Protein AF-A0A7W5SIX4-F1 (afdb_monomer)

Solvent-accessible surface area (backbone atoms only — not comparable to full-atom values): 4250 Å² total; per-residue (Å²): 137,83,78,81,76,75,79,70,71,71,40,57,54,33,77,77,45,85,54,67,68,63,19,52,53,38,48,48,49,25,68,76,74,45,78,50,62,44,72,80,68,94,57,81,81,85,62,63,69,70,64,30,53,56,52,52,52,51,53,53,50,56,57,59,76,74,108

Mean predicted aligned error: 12.78 Å

pLDDT: mean 73.38, std 13.6, range [35.94, 93.44]

Sequence (67 aa):
MTQNIVNAAPARLSSLFTDPAVKVAFERAERDNGAALVVPAQRPPRFVGGAGASLQWRRNLEALELA

Secondary structure (DSSP, 8-state):
--------PPEEGGGG--SHHHHHHHHHHHHHH---EEPPPSS-----THHHHHHHHHHHHHHHHT-

Radius of gyration: 16.84 Å; Cα contacts (8 Å, |Δi|>4): 37; chains: 1; bounding box: 38×35×35 Å

Structure (mmCIF, N/CA/C/O backbone):
data_AF-A0A7W5SIX4-F1
#
_entry.id   AF-A0A7W5SIX4-F1
#
loop_
_atom_site.group_PDB
_atom_site.id
_atom_site.type_symbol
_atom_site.label_atom_id
_atom_site.label_alt_id
_atom_site.label_comp_id
_atom_site.label_asym_id
_atom_site.label_entity_id
_atom_site.label_seq_id
_atom_site.pdbx_PDB_ins_code
_atom_site.Cartn_x
_atom_site.Cartn_y
_atom_site.Cartn_z
_atom_site.occupancy
_atom_site.B_iso_or_equiv
_atom_site.auth_seq_id
_atom_site.auth_comp_id
_atom_site.auth_asym_id
_atom_site.auth_atom_id
_atom_site.pdbx_PDB_model_num
ATOM 1 N N . MET A 1 1 ? 22.217 -25.737 -1.285 1.00 35.94 1 MET A N 1
ATOM 2 C CA . MET A 1 1 ? 21.820 -24.313 -1.367 1.00 35.94 1 MET A CA 1
ATOM 3 C C . MET A 1 1 ? 20.615 -24.116 -0.467 1.00 35.94 1 MET A C 1
ATOM 5 O O . MET A 1 1 ? 19.491 -24.376 -0.873 1.00 35.94 1 MET A O 1
ATOM 9 N N . THR A 1 2 ? 20.864 -23.776 0.792 1.00 36.28 2 THR A N 1
ATOM 10 C CA . THR A 1 2 ? 19.828 -23.613 1.815 1.00 36.28 2 THR A CA 1
ATOM 11 C C . THR A 1 2 ? 19.276 -22.202 1.670 1.00 36.28 2 THR A C 1
ATOM 13 O O . THR A 1 2 ? 19.992 -21.233 1.910 1.00 36.28 2 THR A O 1
ATOM 16 N N . GLN A 1 3 ? 18.049 -22.067 1.168 1.00 49.53 3 GLN A N 1
ATOM 17 C CA . GLN A 1 3 ? 17.403 -20.762 1.073 1.00 49.53 3 GLN A CA 1
ATOM 18 C C . GLN A 1 3 ? 17.076 -20.308 2.498 1.00 49.53 3 GLN A C 1
ATOM 20 O O . GLN A 1 3 ? 16.254 -20.928 3.170 1.00 49.53 3 GLN A O 1
ATOM 25 N N . ASN A 1 4 ? 17.756 -19.262 2.971 1.00 42.97 4 ASN A N 1
ATOM 26 C CA . ASN A 1 4 ? 17.404 -18.583 4.211 1.00 42.97 4 ASN A CA 1
ATOM 27 C C . ASN A 1 4 ? 16.002 -17.997 4.035 1.00 42.97 4 ASN A C 1
ATOM 29 O O . ASN A 1 4 ? 15.832 -16.947 3.418 1.00 42.97 4 ASN A O 1
ATOM 33 N N . ILE A 1 5 ? 14.995 -18.696 4.557 1.00 50.34 5 ILE A N 1
ATOM 34 C CA . ILE A 1 5 ? 13.659 -18.142 4.742 1.00 50.34 5 ILE A CA 1
ATOM 35 C C . ILE A 1 5 ? 13.830 -17.062 5.806 1.00 50.34 5 ILE A C 1
ATOM 37 O O . ILE A 1 5 ? 13.843 -17.345 7.002 1.00 50.34 5 ILE A O 1
ATOM 41 N N . VAL A 1 6 ? 14.042 -15.819 5.376 1.00 54.44 6 VAL A N 1
ATOM 42 C CA . VAL A 1 6 ? 13.872 -14.666 6.256 1.00 54.44 6 VAL A CA 1
ATOM 43 C C . VAL A 1 6 ? 12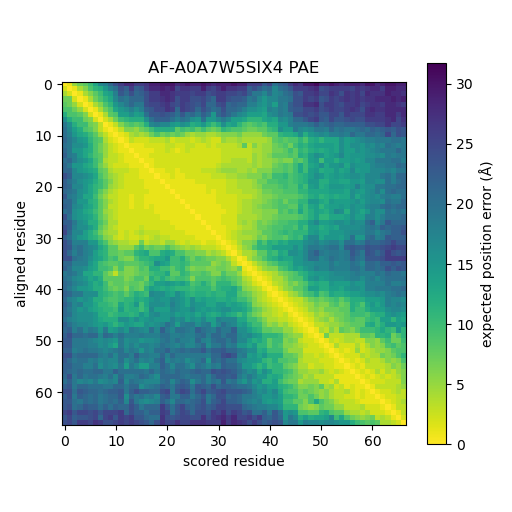.413 -14.707 6.676 1.00 54.44 6 VAL A C 1
ATOM 45 O O . VAL A 1 6 ? 11.513 -14.456 5.878 1.00 54.44 6 VAL A O 1
ATOM 48 N N . ASN A 1 7 ? 12.196 -15.136 7.914 1.00 47.41 7 ASN A N 1
ATOM 49 C CA . ASN A 1 7 ? 10.913 -15.147 8.585 1.00 47.41 7 ASN A CA 1
ATOM 50 C C . ASN A 1 7 ? 10.512 -13.676 8.763 1.00 47.41 7 ASN A C 1
ATOM 52 O O . ASN A 1 7 ? 10.818 -13.055 9.779 1.00 47.41 7 ASN A O 1
ATOM 56 N N . ALA A 1 8 ? 9.988 -13.066 7.699 1.00 55.31 8 ALA A N 1
ATOM 57 C CA . ALA A 1 8 ? 9.589 -11.675 7.706 1.00 55.31 8 ALA A CA 1
ATOM 58 C C . ALA A 1 8 ? 8.384 -11.577 8.635 1.00 55.31 8 ALA A C 1
ATOM 60 O O . ALA A 1 8 ? 7.277 -11.978 8.274 1.00 55.31 8 ALA A O 1
ATOM 61 N N . ALA A 1 9 ? 8.638 -11.120 9.862 1.00 57.50 9 ALA A N 1
ATOM 62 C CA . ALA A 1 9 ? 7.593 -10.881 10.834 1.00 57.50 9 ALA A CA 1
ATOM 63 C C . ALA A 1 9 ? 6.501 -10.027 10.171 1.00 57.50 9 ALA A C 1
ATOM 65 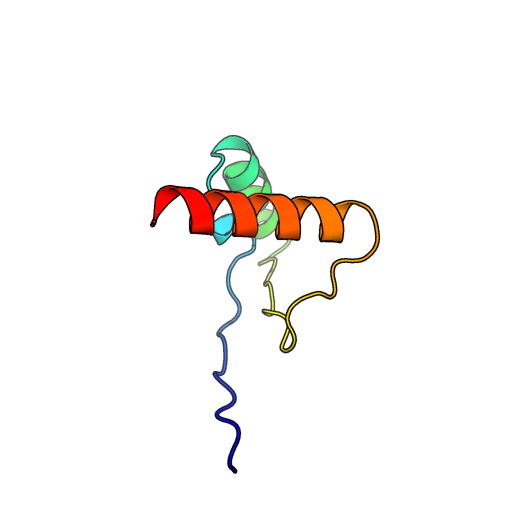O O . ALA A 1 9 ? 6.829 -9.082 9.444 1.00 57.50 9 ALA A O 1
ATOM 66 N N . PRO A 1 10 ? 5.222 -10.369 10.370 1.00 64.31 10 PRO A N 1
ATOM 67 C CA . PRO A 1 10 ? 4.135 -9.655 9.731 1.00 64.31 10 PRO A CA 1
ATOM 68 C C . PRO A 1 10 ? 4.217 -8.162 10.079 1.00 64.31 10 PRO A C 1
ATOM 70 O O . PRO A 1 10 ? 4.216 -7.781 11.251 1.00 64.31 10 PRO A O 1
ATOM 73 N N . ALA A 1 11 ? 4.330 -7.324 9.050 1.00 73.94 11 ALA A N 1
ATOM 74 C CA . ALA A 1 11 ? 4.378 -5.876 9.195 1.00 73.94 11 ALA A CA 1
ATOM 75 C C . ALA A 1 11 ? 2.962 -5.301 9.096 1.00 73.94 11 ALA A C 1
ATOM 77 O O . ALA A 1 11 ? 2.119 -5.833 8.369 1.00 73.94 11 ALA A O 1
ATOM 78 N N . ARG A 1 12 ? 2.704 -4.204 9.813 1.00 83.25 12 ARG A N 1
ATOM 79 C CA . ARG A 1 12 ? 1.459 -3.447 9.650 1.00 83.25 12 ARG A CA 1
ATOM 80 C C . ARG A 1 12 ? 1.409 -2.842 8.252 1.00 83.25 12 ARG A C 1
ATOM 82 O O . ARG A 1 12 ? 2.388 -2.252 7.809 1.00 83.25 12 ARG A O 1
ATOM 89 N N . LEU A 1 13 ? 0.276 -2.951 7.577 1.00 83.62 13 LEU A N 1
ATOM 90 C CA . LEU A 1 13 ? 0.039 -2.338 6.275 1.00 83.62 13 LEU A CA 1
ATOM 91 C C . LEU A 1 13 ? 0.256 -0.817 6.306 1.00 83.62 13 LEU A C 1
ATOM 93 O O . LEU A 1 13 ? 0.834 -0.261 5.373 1.00 83.62 13 LEU A O 1
ATOM 97 N N . SER A 1 14 ? -0.109 -0.155 7.405 1.00 85.56 14 SER A N 1
ATOM 98 C CA . SER A 1 14 ? 0.151 1.273 7.633 1.00 85.56 14 SER A CA 1
ATOM 99 C C . SER A 1 14 ? 1.631 1.668 7.535 1.00 85.56 14 SER A C 1
ATOM 101 O O . SER A 1 14 ? 1.939 2.793 7.138 1.00 85.56 14 SER A O 1
ATOM 103 N N . SER A 1 15 ? 2.567 0.763 7.846 1.00 86.81 15 SER A N 1
ATOM 104 C CA . SER A 1 15 ? 4.003 1.068 7.800 1.00 86.81 15 SER A CA 1
ATOM 105 C C . SER A 1 15 ? 4.568 1.155 6.380 1.00 86.81 15 SER A C 1
ATOM 107 O O . SER A 1 15 ? 5.692 1.623 6.206 1.00 86.81 15 SER A O 1
ATOM 109 N N . LEU A 1 16 ? 3.797 0.742 5.369 1.00 86.62 16 LEU A N 1
ATOM 110 C CA . LEU A 1 16 ? 4.213 0.758 3.966 1.00 86.62 16 LEU A CA 1
ATOM 111 C C . LEU A 1 16 ? 3.955 2.100 3.266 1.00 86.62 16 LEU A C 1
ATOM 113 O O . LEU A 1 16 ? 4.386 2.282 2.129 1.00 86.62 16 LEU A O 1
ATOM 117 N N . PHE A 1 17 ? 3.264 3.039 3.919 1.00 86.25 17 PHE A N 1
ATOM 118 C CA . PHE A 1 17 ? 2.872 4.313 3.319 1.00 86.25 17 PHE A CA 1
ATOM 119 C C . PHE A 1 17 ? 3.616 5.494 3.943 1.00 86.25 17 PHE A C 1
ATOM 121 O O . PHE A 1 17 ? 3.680 5.646 5.163 1.00 86.25 17 PHE A O 1
ATOM 128 N N . THR A 1 18 ? 4.149 6.365 3.085 1.00 89.62 18 THR A N 1
ATOM 129 C CA . THR A 1 18 ? 4.767 7.640 3.489 1.00 89.62 18 THR A CA 1
ATOM 130 C C . THR A 1 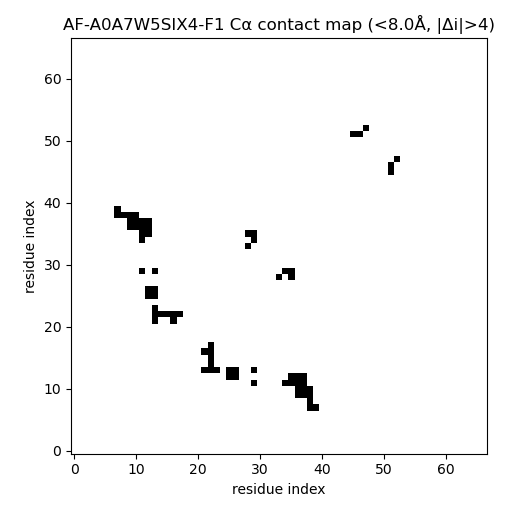18 ? 3.754 8.782 3.515 1.00 89.62 18 THR A C 1
ATOM 132 O O . THR A 1 18 ? 3.920 9.723 4.287 1.00 89.62 18 THR A O 1
ATOM 135 N N . ASP A 1 19 ? 2.698 8.699 2.698 1.00 93.44 19 ASP A N 1
ATOM 136 C CA . ASP A 1 19 ? 1.626 9.691 2.697 1.00 93.44 19 ASP A CA 1
ATOM 137 C C . ASP A 1 19 ? 0.878 9.677 4.048 1.00 93.44 19 ASP A C 1
ATOM 139 O O . ASP A 1 19 ? 0.365 8.62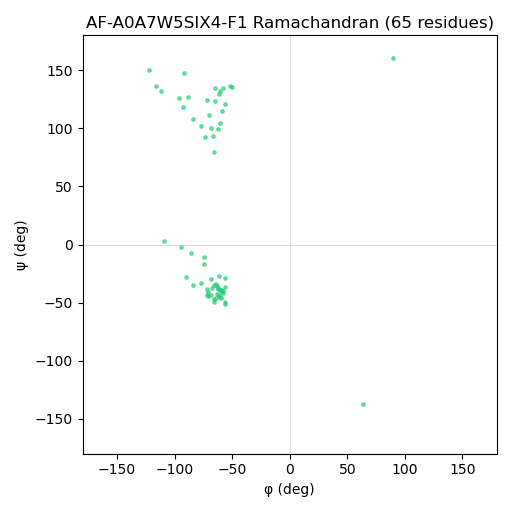2 4.444 1.00 93.44 19 ASP A O 1
ATOM 143 N N . PRO A 1 20 ? 0.796 10.816 4.763 1.00 91.69 20 PRO A N 1
ATOM 144 C CA . PRO A 1 20 ? 0.188 10.860 6.090 1.00 91.69 20 PRO A CA 1
ATOM 145 C C . PRO A 1 20 ? -1.297 10.493 6.103 1.00 91.69 20 PRO A C 1
ATOM 147 O O . PRO A 1 20 ? -1.754 9.841 7.041 1.00 91.69 20 PRO A O 1
ATOM 150 N N . ALA A 1 21 ? -2.060 10.893 5.082 1.00 91.75 21 ALA A N 1
ATOM 151 C CA . ALA A 1 21 ? -3.497 10.646 5.040 1.00 91.75 21 ALA A CA 1
ATOM 152 C C . ALA A 1 21 ? -3.784 9.159 4.801 1.00 91.75 21 ALA A C 1
ATOM 154 O O . ALA A 1 21 ? -4.605 8.561 5.501 1.00 91.75 21 ALA A O 1
ATOM 155 N N . VAL A 1 22 ? -3.054 8.546 3.865 1.00 88.25 22 VAL A N 1
ATOM 156 C CA . VAL A 1 22 ? -3.150 7.111 3.571 1.00 88.25 22 VAL A CA 1
ATOM 157 C C . VAL A 1 22 ? -2.712 6.289 4.779 1.00 88.25 22 VAL A C 1
ATOM 159 O O . VAL A 1 22 ? -3.421 5.368 5.186 1.00 88.25 22 VAL A O 1
ATOM 162 N N . LYS A 1 23 ? -1.589 6.653 5.408 1.00 93.06 23 LYS A N 1
ATOM 163 C CA . LYS A 1 23 ? -1.100 5.983 6.615 1.00 93.06 23 LYS A CA 1
ATOM 164 C C . LYS A 1 23 ? -2.149 5.982 7.728 1.00 93.06 23 LYS A C 1
ATOM 166 O O . LYS A 1 23 ? -2.478 4.917 8.244 1.00 93.06 23 LYS A O 1
ATOM 171 N N . VAL A 1 24 ? -2.724 7.144 8.048 1.00 91.56 24 VAL A N 1
ATOM 172 C CA . VAL A 1 24 ? -3.744 7.276 9.104 1.00 91.56 24 VAL A CA 1
ATOM 173 C C . VAL A 1 24 ? -5.003 6.466 8.788 1.00 91.56 24 VAL A C 1
ATOM 175 O O . VAL A 1 24 ? -5.590 5.874 9.694 1.00 91.56 24 VAL A O 1
ATOM 178 N N . ALA A 1 25 ? -5.427 6.410 7.523 1.00 88.44 25 ALA A N 1
ATOM 179 C CA . ALA A 1 25 ? -6.574 5.597 7.125 1.00 88.44 25 ALA A CA 1
ATOM 180 C C . ALA A 1 25 ? -6.343 4.106 7.429 1.00 88.44 25 ALA A C 1
ATOM 182 O O . ALA A 1 25 ? -7.212 3.455 8.013 1.00 88.44 25 ALA A O 1
ATOM 183 N N . PHE A 1 26 ? -5.155 3.586 7.106 1.00 88.50 26 PHE A N 1
ATOM 184 C CA . PHE A 1 26 ? -4.800 2.199 7.403 1.00 88.50 26 PHE A CA 1
ATOM 185 C C . PHE A 1 26 ? -4.564 1.947 8.895 1.00 88.50 26 PHE A C 1
ATOM 187 O O . PHE A 1 26 ? -5.018 0.925 9.393 1.00 88.50 26 PHE A O 1
ATOM 194 N N . GLU A 1 27 ? -3.950 2.871 9.640 1.00 90.50 27 GLU A N 1
ATOM 195 C CA . GLU A 1 27 ? -3.795 2.735 11.100 1.00 90.50 27 GLU A CA 1
ATOM 196 C C . GLU A 1 27 ? -5.149 2.624 11.815 1.00 90.50 27 GLU A C 1
ATOM 198 O O . GLU A 1 27 ? -5.299 1.830 12.746 1.00 90.50 27 GLU A O 1
ATOM 203 N N . ARG A 1 28 ? -6.151 3.397 11.374 1.00 88.12 28 ARG A N 1
ATOM 204 C CA . ARG A 1 28 ? -7.523 3.309 11.898 1.00 88.12 28 ARG A CA 1
ATOM 205 C C . ARG A 1 28 ? -8.157 1.965 11.563 1.00 88.12 28 ARG A C 1
ATOM 207 O O . ARG A 1 28 ? -8.631 1.284 12.463 1.00 88.12 28 ARG A O 1
ATOM 214 N N . ALA A 1 29 ? -8.086 1.546 10.300 1.00 84.81 29 ALA A N 1
ATOM 215 C CA . ALA A 1 29 ? -8.614 0.251 9.877 1.00 84.81 29 ALA A CA 1
ATOM 216 C C . ALA A 1 29 ? -7.976 -0.921 10.650 1.00 84.81 29 ALA A C 1
ATOM 218 O O . ALA A 1 29 ? -8.679 -1.830 11.081 1.00 84.81 29 ALA A O 1
ATOM 219 N N . GLU A 1 30 ? -6.661 -0.875 10.879 1.00 87.62 30 GLU A N 1
ATOM 220 C CA . GLU A 1 30 ? -5.921 -1.867 11.668 1.00 87.62 30 GLU A CA 1
ATOM 221 C C . GLU A 1 30 ? -6.315 -1.879 13.148 1.00 87.62 30 GLU A C 1
ATOM 223 O O . GLU A 1 30 ? -6.299 -2.928 13.792 1.00 87.62 30 GLU A O 1
ATOM 228 N N . ARG A 1 31 ? -6.636 -0.712 13.715 1.00 84.44 31 ARG A N 1
ATOM 229 C CA . ARG A 1 31 ? -7.097 -0.598 15.100 1.00 84.44 31 ARG A CA 1
ATOM 230 C C . ARG A 1 31 ? -8.513 -1.141 15.263 1.00 84.44 31 ARG A C 1
ATOM 232 O O . ARG A 1 31 ? -8.775 -1.836 16.241 1.00 84.44 31 ARG A O 1
ATOM 239 N N . ASP A 1 32 ? -9.395 -0.812 14.326 1.00 84.81 32 ASP A N 1
ATOM 240 C CA . ASP A 1 32 ? -10.834 -1.042 14.455 1.00 84.81 32 ASP A CA 1
ATOM 241 C C . ASP A 1 32 ? -11.238 -2.471 14.046 1.00 84.81 32 ASP A C 1
ATOM 243 O O . ASP A 1 32 ? -12.112 -3.060 14.677 1.00 84.81 32 ASP A O 1
ATOM 247 N N . ASN A 1 33 ? -10.567 -3.062 13.046 1.00 77.75 33 ASN A N 1
ATOM 248 C CA . ASN A 1 3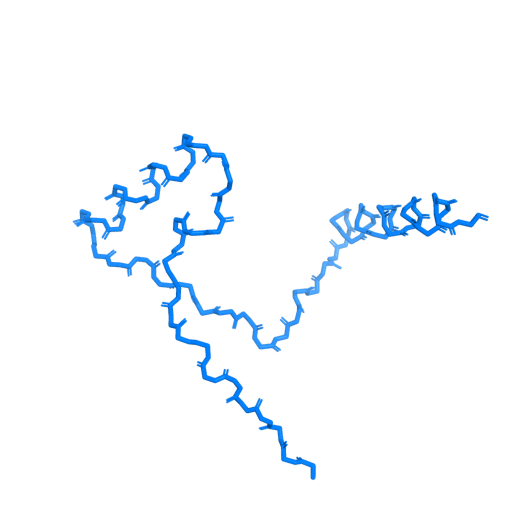3 ? -10.856 -4.414 12.536 1.00 77.75 33 ASN A CA 1
ATOM 249 C C . ASN A 1 33 ? -9.785 -5.467 12.885 1.00 77.75 33 ASN A C 1
ATOM 251 O O . ASN A 1 33 ? -9.891 -6.620 12.463 1.00 77.75 33 ASN A O 1
ATOM 255 N N . GLY A 1 34 ? -8.759 -5.094 13.654 1.00 70.00 34 GLY A N 1
ATOM 256 C CA . GLY A 1 34 ? -7.598 -5.938 13.929 1.00 70.00 34 GLY A CA 1
ATOM 257 C C . GLY A 1 34 ? -6.477 -5.758 12.900 1.00 70.00 34 GLY A C 1
ATOM 258 O O . GLY A 1 34 ? -6.675 -5.226 11.808 1.00 70.00 34 GLY A O 1
ATOM 259 N N . ALA A 1 35 ? -5.261 -6.168 13.277 1.00 69.06 35 ALA A N 1
ATOM 260 C CA . ALA A 1 35 ? -4.057 -5.866 12.510 1.00 69.06 35 ALA A CA 1
ATOM 261 C C . ALA A 1 35 ? -4.141 -6.407 11.068 1.00 69.06 35 ALA A C 1
ATOM 263 O O . ALA A 1 35 ? -4.138 -7.617 10.841 1.00 69.06 35 ALA A O 1
ATOM 264 N N . ALA A 1 36 ? -4.163 -5.501 10.088 1.00 66.75 36 ALA A N 1
ATOM 265 C CA . ALA A 1 36 ? -3.950 -5.809 8.681 1.00 66.75 36 ALA A CA 1
ATOM 266 C C . ALA A 1 36 ? -2.460 -6.103 8.475 1.00 66.75 36 ALA A C 1
ATOM 268 O O . ALA A 1 36 ? -1.629 -5.209 8.312 1.00 66.75 36 ALA A O 1
ATOM 269 N N . LEU A 1 37 ? -2.117 -7.383 8.568 1.00 67.38 37 LEU A N 1
ATOM 270 C CA . LEU A 1 37 ? -0.750 -7.856 8.441 1.00 67.38 37 LEU A CA 1
ATOM 271 C C . LEU A 1 37 ? -0.432 -8.130 6.973 1.00 67.38 37 LEU A C 1
ATOM 273 O O . LEU A 1 37 ? -1.140 -8.880 6.301 1.00 67.38 37 LEU A O 1
ATOM 277 N N . VAL A 1 38 ? 0.655 -7.541 6.483 1.00 65.75 38 VAL A N 1
ATOM 278 C CA . VAL A 1 38 ? 1.162 -7.813 5.137 1.00 65.75 38 VAL A CA 1
ATOM 279 C C . VAL A 1 38 ? 2.247 -8.868 5.238 1.00 65.75 38 VAL A C 1
ATOM 281 O O . VAL A 1 38 ? 3.221 -8.708 5.976 1.00 65.75 38 VAL A O 1
ATOM 284 N N . VAL A 1 39 ? 2.089 -9.943 4.471 1.00 65.00 39 VAL A N 1
ATOM 285 C CA . VAL A 1 39 ? 3.162 -10.909 4.249 1.00 65.00 39 VAL A CA 1
ATOM 286 C C . VAL A 1 39 ? 3.904 -10.479 2.985 1.00 65.00 39 VAL A C 1
ATOM 288 O O . VAL A 1 39 ? 3.282 -10.417 1.919 1.00 65.00 39 VAL A O 1
ATOM 291 N N . PRO A 1 40 ? 5.206 -10.153 3.061 1.00 64.94 40 PRO A N 1
ATOM 292 C CA . PRO A 1 40 ? 5.959 -9.812 1.868 1.00 64.94 40 PRO A CA 1
ATOM 293 C C . PRO A 1 40 ? 5.958 -10.998 0.902 1.00 64.94 40 PRO A C 1
ATOM 295 O O . PRO A 1 40 ? 6.203 -12.145 1.283 1.00 64.94 40 PRO A O 1
ATOM 298 N N . ALA A 1 41 ? 5.654 -10.720 -0.365 1.00 66.38 41 ALA A N 1
ATOM 299 C CA . ALA A 1 41 ? 5.632 -11.744 -1.394 1.00 66.38 41 ALA A CA 1
ATOM 300 C C . ALA A 1 41 ? 7.029 -12.369 -1.542 1.00 66.38 41 ALA A C 1
ATOM 302 O O . ALA A 1 41 ? 8.015 -11.659 -1.734 1.00 66.38 41 ALA A O 1
ATOM 303 N N . GLN A 1 42 ? 7.111 -13.704 -1.505 1.00 67.94 42 GLN A N 1
ATOM 304 C CA . GLN A 1 42 ? 8.383 -14.430 -1.651 1.00 67.94 42 GLN A CA 1
ATOM 305 C C . GLN A 1 42 ? 9.066 -14.177 -2.998 1.00 67.94 42 GLN A C 1
ATOM 307 O O . GLN A 1 42 ? 10.284 -14.282 -3.121 1.00 67.94 42 GLN A O 1
ATOM 312 N N . ARG A 1 43 ? 8.275 -13.857 -4.025 1.00 72.81 43 ARG A N 1
ATOM 313 C CA . ARG A 1 43 ? 8.763 -13.513 -5.353 1.00 72.81 43 ARG A CA 1
ATOM 314 C C . ARG A 1 43 ? 8.395 -12.063 -5.652 1.00 72.81 43 ARG A C 1
ATOM 316 O O . ARG A 1 43 ? 7.244 -11.693 -5.413 1.00 72.81 43 ARG A O 1
ATOM 323 N N . PRO A 1 44 ? 9.315 -11.270 -6.229 1.00 68.12 44 PRO A N 1
ATOM 324 C CA . PRO A 1 44 ? 8.976 -9.948 -6.725 1.00 68.12 44 PRO A CA 1
ATOM 325 C C . PRO A 1 44 ? 7.762 -10.039 -7.656 1.00 68.12 44 PRO A C 1
ATOM 327 O O . PRO A 1 44 ? 7.709 -10.960 -8.487 1.00 68.12 44 PRO A O 1
ATOM 330 N N . PRO A 1 45 ? 6.788 -9.124 -7.535 1.00 69.69 45 PRO A N 1
ATOM 331 C CA . PRO A 1 45 ? 5.630 -9.127 -8.410 1.00 69.69 45 PRO A CA 1
ATOM 332 C C . PRO A 1 45 ? 6.086 -9.018 -9.868 1.00 69.69 45 PRO A C 1
ATOM 334 O O . PRO A 1 45 ? 6.961 -8.223 -10.219 1.00 69.69 45 PRO A O 1
ATOM 337 N N . ARG A 1 46 ? 5.496 -9.846 -10.734 1.00 72.56 46 ARG A N 1
ATOM 338 C CA . ARG A 1 46 ? 5.679 -9.716 -12.179 1.00 72.56 46 ARG A CA 1
ATOM 339 C C . ARG A 1 46 ? 4.821 -8.555 -12.656 1.00 72.56 46 ARG A C 1
ATOM 341 O O . ARG A 1 46 ? 3.612 -8.700 -12.804 1.00 72.56 46 ARG A O 1
ATOM 348 N N . PHE A 1 47 ? 5.450 -7.413 -12.898 1.00 75.06 47 PHE A N 1
ATOM 349 C CA . PHE A 1 47 ? 4.795 -6.303 -13.576 1.00 75.06 47 PHE A CA 1
ATOM 350 C C . PHE A 1 47 ? 4.626 -6.658 -15.056 1.00 75.06 47 PHE A C 1
ATOM 352 O O . PHE A 1 47 ? 5.596 -6.995 -15.734 1.00 75.06 47 PHE A O 1
ATOM 359 N N . VAL A 1 48 ? 3.393 -6.606 -15.550 1.00 77.00 48 VAL A N 1
ATOM 360 C CA . VAL A 1 48 ? 3.040 -6.880 -16.950 1.00 77.00 48 VAL A CA 1
ATOM 361 C C . VAL A 1 48 ? 2.334 -5.674 -17.562 1.00 77.00 48 VAL A C 1
ATOM 363 O O . VAL A 1 48 ? 1.687 -4.897 -16.860 1.00 77.00 48 VAL A O 1
ATOM 366 N N . GLY A 1 49 ? 2.490 -5.501 -18.876 1.00 80.81 49 GLY A N 1
ATOM 367 C CA . GLY A 1 49 ? 1.904 -4.382 -19.616 1.00 80.81 49 GLY A CA 1
ATOM 368 C C . GLY A 1 49 ? 2.457 -3.022 -19.178 1.00 80.81 49 GLY A C 1
ATOM 369 O O . GLY A 1 49 ? 3.660 -2.870 -18.957 1.00 80.81 49 GLY A O 1
ATOM 370 N N . GLY A 1 50 ? 1.570 -2.032 -19.041 1.00 78.81 50 GLY A N 1
ATOM 371 C CA . GLY A 1 50 ? 1.941 -0.637 -18.768 1.00 78.81 50 GLY A CA 1
ATOM 372 C C . GLY A 1 50 ? 2.752 -0.438 -17.484 1.00 78.81 50 GLY A C 1
ATOM 373 O O . GLY A 1 50 ? 3.744 0.285 -17.499 1.00 78.81 50 GLY A O 1
ATOM 374 N N . ALA A 1 51 ? 2.414 -1.145 -16.400 1.00 75.00 51 ALA A N 1
ATOM 375 C CA . ALA A 1 51 ? 3.159 -1.059 -15.139 1.00 75.00 51 ALA A CA 1
ATOM 376 C C . ALA A 1 51 ? 4.609 -1.567 -15.273 1.00 75.00 51 ALA A C 1
ATOM 378 O O . ALA A 1 51 ? 5.519 -1.028 -14.644 1.00 75.00 51 ALA A O 1
ATOM 379 N N . GLY A 1 52 ? 4.834 -2.580 -16.119 1.00 73.94 52 GLY A N 1
ATOM 380 C CA . GLY A 1 52 ? 6.176 -3.079 -16.427 1.00 73.94 52 GLY A CA 1
ATOM 381 C C . GLY A 1 52 ? 6.998 -2.065 -17.224 1.00 73.94 52 GLY A C 1
ATOM 382 O O . GLY A 1 52 ? 8.153 -1.810 -16.882 1.00 73.94 52 GLY A O 1
ATOM 383 N N . ALA A 1 53 ? 6.382 -1.436 -18.229 1.00 73.00 53 ALA A N 1
ATOM 384 C CA . ALA A 1 53 ? 7.023 -0.405 -19.044 1.00 73.00 53 ALA A CA 1
ATOM 385 C C . ALA A 1 53 ? 7.443 0.821 -18.209 1.00 73.00 53 ALA A C 1
ATOM 387 O O . ALA A 1 53 ? 8.572 1.291 -18.330 1.00 73.00 53 ALA A O 1
ATOM 388 N N . SER A 1 54 ? 6.585 1.296 -17.297 1.00 75.31 54 SER A N 1
ATOM 389 C CA . SER A 1 54 ? 6.906 2.429 -16.414 1.00 75.31 54 SER A CA 1
ATOM 390 C C . SER A 1 54 ? 8.071 2.141 -15.460 1.00 75.31 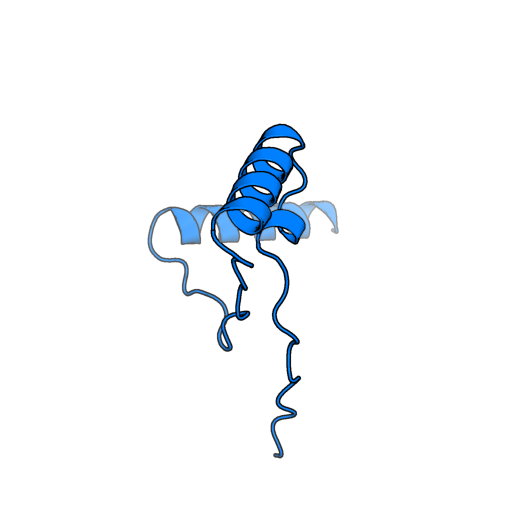54 SER A C 1
ATOM 392 O O . SER A 1 54 ? 8.868 3.034 -15.174 1.00 75.31 54 SER A O 1
ATOM 394 N N . LEU A 1 55 ? 8.194 0.903 -14.971 1.00 74.50 55 LEU A N 1
ATOM 395 C CA . LEU A 1 55 ? 9.288 0.514 -14.079 1.00 74.50 55 LEU A CA 1
ATOM 396 C C . LEU A 1 55 ? 10.629 0.44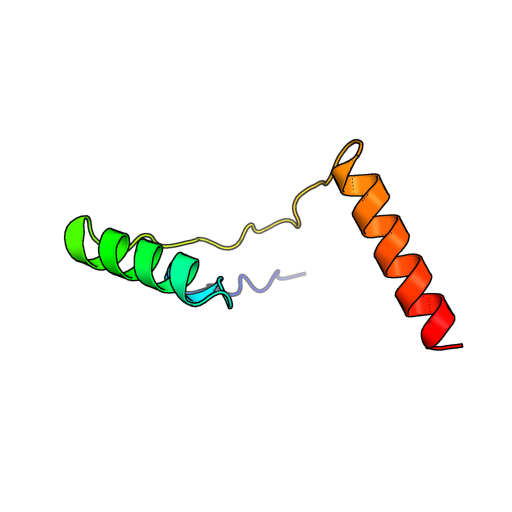2 -14.824 1.00 74.50 55 LEU A C 1
ATOM 398 O O . LEU A 1 55 ? 11.650 0.881 -14.299 1.00 74.50 55 LEU A O 1
ATOM 402 N N . GLN A 1 56 ? 10.625 -0.097 -16.048 1.00 76.12 56 GLN A N 1
ATOM 403 C CA . GLN A 1 56 ? 11.809 -0.117 -16.911 1.00 76.12 56 GLN A CA 1
ATOM 404 C C . GLN A 1 56 ? 12.254 1.299 -17.280 1.00 76.12 56 GLN A C 1
ATOM 406 O O . GLN A 1 56 ? 13.441 1.598 -17.200 1.00 76.12 56 GLN A O 1
ATOM 411 N N . TRP A 1 57 ? 11.306 2.183 -17.604 1.00 71.69 57 TRP A N 1
ATOM 412 C CA . TRP A 1 57 ? 11.592 3.590 -17.876 1.00 71.69 57 TRP A CA 1
ATOM 413 C C . TRP A 1 57 ? 12.315 4.273 -16.708 1.00 71.69 57 TRP A C 1
ATOM 415 O O . TRP A 1 57 ? 13.367 4.870 -16.916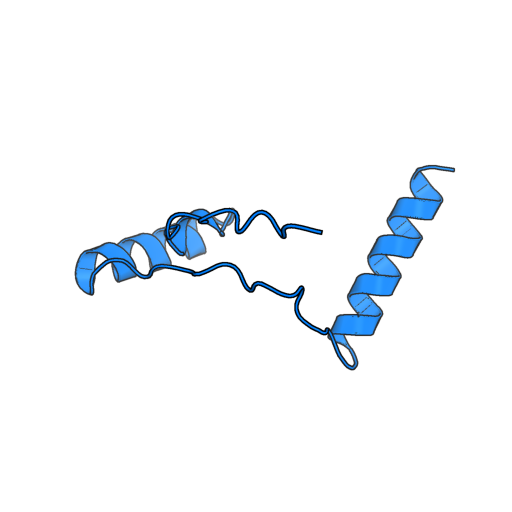 1.00 71.69 57 TRP A O 1
ATOM 425 N N . ARG A 1 58 ? 11.808 4.130 -15.473 1.00 71.31 58 ARG A N 1
ATOM 426 C CA . ARG A 1 58 ? 12.455 4.703 -14.276 1.00 71.31 58 ARG A CA 1
ATOM 427 C C . ARG A 1 58 ? 13.871 4.173 -14.059 1.00 71.31 58 ARG A C 1
ATOM 429 O O . ARG A 1 58 ? 14.778 4.970 -13.864 1.00 71.31 58 ARG A O 1
ATOM 436 N N . ARG A 1 59 ? 14.072 2.855 -14.166 1.00 78.12 59 ARG A N 1
ATOM 437 C CA . ARG A 1 59 ? 15.405 2.240 -14.020 1.00 78.12 59 ARG A CA 1
ATOM 438 C C . ARG A 1 59 ? 16.413 2.767 -15.039 1.00 78.12 59 ARG A C 1
ATOM 440 O O . ARG A 1 59 ? 17.574 2.956 -14.702 1.00 78.12 59 ARG A O 1
ATOM 447 N N . ASN A 1 60 ? 15.978 2.992 -16.277 1.00 73.06 60 ASN A N 1
ATOM 448 C CA . ASN A 1 60 ? 16.847 3.546 -17.315 1.00 73.06 60 ASN A CA 1
ATOM 449 C C . ASN A 1 60 ? 17.242 4.995 -17.010 1.00 73.06 60 ASN A C 1
ATOM 451 O O . ASN A 1 60 ? 18.375 5.382 -17.268 1.00 73.06 60 ASN A O 1
ATOM 455 N N . LEU A 1 61 ? 16.318 5.777 -16.453 1.00 74.75 61 LEU 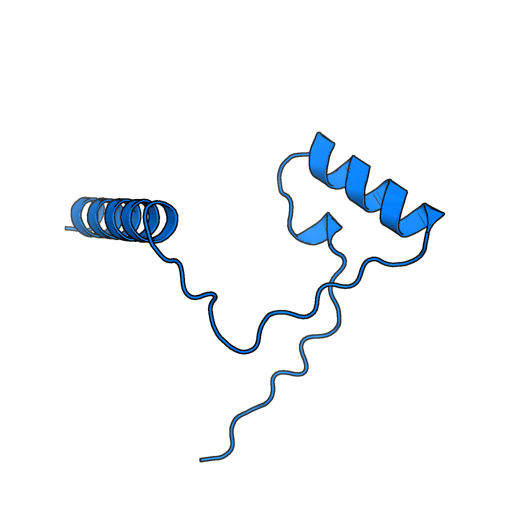A N 1
ATOM 456 C CA . LEU A 1 61 ? 16.552 7.167 -16.066 1.00 74.75 61 LEU A CA 1
ATOM 457 C C . LEU A 1 61 ? 17.571 7.256 -14.920 1.00 74.75 61 LEU A C 1
ATOM 459 O O . LEU A 1 61 ? 18.557 7.972 -15.035 1.00 74.75 61 LEU A O 1
ATOM 463 N N . GLU A 1 62 ? 17.400 6.430 -13.887 1.00 79.69 62 GLU A N 1
ATOM 464 C CA . GLU A 1 62 ? 18.350 6.313 -12.771 1.00 79.69 62 GLU A CA 1
ATOM 465 C C . GLU A 1 62 ? 19.752 5.883 -13.246 1.00 79.69 62 GLU A C 1
ATOM 467 O O . GLU A 1 62 ? 20.759 6.390 -12.759 1.00 79.69 62 GLU A O 1
ATOM 472 N N . ALA A 1 63 ? 19.838 4.972 -14.222 1.00 74.38 63 ALA A N 1
ATOM 473 C CA . ALA A 1 63 ? 21.115 4.533 -14.787 1.00 74.38 63 ALA A CA 1
ATOM 474 C C . ALA A 1 63 ? 21.831 5.628 -15.600 1.00 74.38 63 ALA A C 1
ATOM 476 O O . ALA A 1 63 ? 23.057 5.628 -15.659 1.00 74.38 63 ALA A O 1
ATOM 477 N N . LEU A 1 64 ? 21.080 6.540 -16.223 1.00 65.94 64 LEU A N 1
ATOM 478 C CA . LEU A 1 64 ? 21.621 7.676 -16.975 1.00 65.94 64 LEU A CA 1
ATOM 479 C C . LEU A 1 64 ? 22.108 8.804 -16.059 1.00 65.94 64 LEU A C 1
ATOM 481 O O . LEU A 1 64 ? 23.077 9.467 -16.396 1.00 65.94 64 LEU A O 1
ATOM 485 N N . GLU A 1 65 ? 21.463 9.022 -14.912 1.00 70.19 65 GLU A N 1
ATOM 486 C CA . GLU A 1 65 ? 21.870 10.047 -13.936 1.00 70.19 65 GLU A CA 1
ATOM 487 C C . GLU A 1 65 ? 23.128 9.660 -13.135 1.00 70.19 65 GLU A C 1
ATOM 489 O O . GLU A 1 65 ? 23.761 10.515 -12.519 1.00 70.19 65 GLU A O 1
ATOM 494 N N . LEU A 1 66 ? 23.493 8.374 -13.139 1.00 63.69 66 LEU A N 1
ATOM 495 C CA . LEU A 1 66 ? 24.682 7.829 -12.473 1.00 63.69 66 LEU A CA 1
ATOM 496 C C . LEU A 1 66 ? 25.920 7.719 -13.388 1.00 63.69 66 LEU A C 1
ATOM 498 O O . LEU A 1 66 ? 26.967 7.273 -12.911 1.00 63.69 66 LEU A O 1
ATOM 502 N N . ALA A 1 67 ? 25.802 8.074 -14.672 1.00 53.28 67 ALA A N 1
ATOM 503 C CA . ALA A 1 67 ? 26.859 7.989 -15.687 1.00 53.28 67 ALA A CA 1
ATOM 504 C C . ALA A 1 67 ? 27.433 9.372 -16.030 1.00 53.28 67 ALA A C 1
ATOM 506 O O . ALA A 1 67 ? 28.661 9.439 -16.267 1.00 53.28 67 ALA A O 1
#

Foldseek 3Di:
DDPPPPPPDFDAPLVVDPDPVVSVVSVVVCVPVNGPTDDPDPDDDDDDDPRVVVVVVVVVVVVVVVD